Protein AF-A0A5C8LD15-F1 (afdb_monomer_lite)

pLDDT: mean 94.05, std 5.29, range [60.81, 97.75]

Sequence (55 aa):
MTRLYQLFKASTGVSTDTRSIQKGNLFFALSGTNFNGNQFAAKALEAGASYAVID

Structure (mmCIF, N/CA/C/O backbone):
data_AF-A0A5C8LD15-F1
#
_entry.id   AF-A0A5C8LD15-F1
#
loop_
_atom_site.group_PDB
_atom_site.id
_atom_site.type_symbol
_atom_site.label_atom_id
_atom_site.label_alt_id
_atom_site.label_comp_id
_atom_site.label_asym_id
_atom_site.label_entity_id
_atom_site.label_seq_id
_atom_site.pdbx_PDB_ins_code
_atom_site.Cartn_x
_atom_site.Cartn_y
_atom_site.Cartn_z
_atom_site.occupancy
_atom_site.B_iso_or_equiv
_atom_site.auth_seq_id
_atom_site.auth_comp_id
_atom_site.auth_asym_id
_atom_site.auth_atom_id
_atom_site.pdbx_PDB_model_num
ATOM 1 N N . MET A 1 1 ? -20.662 3.886 -7.601 1.00 60.81 1 MET A N 1
ATOM 2 C CA . MET A 1 1 ? -19.382 4.049 -6.872 1.00 60.81 1 MET A CA 1
ATOM 3 C C . MET A 1 1 ? -18.522 2.824 -7.136 1.00 60.81 1 MET A C 1
ATOM 5 O O . MET A 1 1 ? -19.018 1.721 -6.960 1.00 60.81 1 MET A O 1
ATOM 9 N N . THR A 1 2 ? -17.289 2.988 -7.613 1.00 89.31 2 THR A N 1
ATOM 10 C CA . THR A 1 2 ? -16.372 1.878 -7.938 1.00 89.31 2 THR A CA 1
ATOM 11 C C . THR A 1 2 ? -15.860 1.180 -6.672 1.00 89.31 2 THR A C 1
ATOM 13 O O . THR A 1 2 ? -15.651 1.822 -5.642 1.00 89.31 2 THR A O 1
ATOM 16 N N . ARG A 1 3 ? -15.647 -0.145 -6.735 1.00 92.56 3 ARG A N 1
ATOM 17 C CA . ARG A 1 3 ? -15.236 -0.966 -5.577 1.00 92.56 3 ARG A CA 1
ATOM 18 C C . ARG A 1 3 ? -13.920 -0.498 -4.952 1.00 92.56 3 ARG A C 1
ATOM 20 O O . ARG A 1 3 ? -13.833 -0.421 -3.733 1.00 92.56 3 ARG A O 1
ATOM 27 N N . LEU A 1 4 ? -12.946 -0.103 -5.773 1.00 92.81 4 LEU A N 1
ATOM 28 C CA . LEU A 1 4 ? -11.669 0.439 -5.301 1.00 92.81 4 LEU A CA 1
ATOM 29 C C . LEU A 1 4 ? -11.851 1.687 -4.424 1.00 92.81 4 LEU A C 1
ATOM 31 O O . LEU A 1 4 ? -11.227 1.795 -3.375 1.00 92.81 4 LEU A O 1
ATOM 35 N N . TYR A 1 5 ? -12.751 2.598 -4.804 1.00 94.75 5 TYR A N 1
ATOM 36 C CA . TYR A 1 5 ? -13.009 3.813 -4.029 1.00 94.75 5 TYR A CA 1
ATOM 37 C C . TYR A 1 5 ? -13.630 3.509 -2.656 1.00 94.75 5 TYR A C 1
ATOM 39 O O . TYR A 1 5 ? -13.302 4.166 -1.672 1.00 94.75 5 TYR A O 1
ATOM 47 N N . GLN A 1 6 ? -14.485 2.484 -2.562 1.00 95.69 6 GLN A N 1
ATOM 48 C CA . GLN A 1 6 ? -15.016 2.032 -1.270 1.00 95.69 6 GLN A CA 1
ATOM 49 C C . GLN A 1 6 ? -13.911 1.468 -0.369 1.00 95.69 6 GLN A C 1
ATOM 51 O O . GLN A 1 6 ? -13.864 1.800 0.812 1.00 95.69 6 GLN A O 1
ATOM 56 N N . LEU A 1 7 ? -12.997 0.671 -0.932 1.00 95.56 7 LEU A N 1
ATOM 57 C CA . LEU A 1 7 ? -11.852 0.131 -0.195 1.00 95.56 7 LEU A CA 1
ATOM 58 C C . LEU A 1 7 ? -10.907 1.240 0.274 1.00 95.56 7 LEU A C 1
ATOM 60 O O . LEU A 1 7 ? -10.497 1.237 1.428 1.00 95.56 7 LEU A O 1
ATOM 64 N N . PHE A 1 8 ? -10.626 2.224 -0.582 1.00 95.25 8 PHE A N 1
ATOM 65 C CA . PHE A 1 8 ? -9.831 3.392 -0.210 1.00 95.25 8 PHE A CA 1
ATOM 66 C C . PHE A 1 8 ? -10.472 4.171 0.948 1.00 95.25 8 PHE A C 1
ATOM 68 O O . PHE A 1 8 ? -9.797 4.457 1.932 1.00 95.25 8 PHE A O 1
ATOM 75 N N . LYS A 1 9 ? -11.784 4.443 0.891 1.00 95.81 9 LYS A N 1
ATOM 76 C CA . LYS A 1 9 ? -12.504 5.116 1.986 1.00 95.81 9 LYS A CA 1
ATOM 77 C C . LYS A 1 9 ? -12.472 4.351 3.312 1.00 95.81 9 LYS A C 1
ATOM 79 O O . LYS A 1 9 ? -12.574 4.980 4.358 1.00 95.81 9 LYS A O 1
ATOM 84 N N . ALA A 1 10 ? -12.407 3.023 3.263 1.00 95.38 10 ALA A N 1
ATOM 85 C CA . ALA A 1 10 ? -12.327 2.172 4.448 1.00 95.38 10 ALA A CA 1
ATOM 86 C C . ALA A 1 10 ? -10.884 1.959 4.944 1.00 95.38 10 ALA A C 1
ATOM 88 O O . ALA A 1 10 ? -10.692 1.451 6.047 1.00 95.38 10 ALA A O 1
ATOM 89 N N . SER A 1 11 ? -9.881 2.315 4.138 1.00 95.81 11 SER A N 1
ATOM 90 C CA . SER A 1 11 ? -8.466 2.187 4.489 1.00 95.81 11 SER A CA 1
ATOM 91 C C . SER A 1 11 ? -8.003 3.319 5.406 1.00 95.81 11 SER A C 1
ATOM 93 O O . SER A 1 11 ? -8.578 4.407 5.420 1.00 95.81 11 SER A O 1
ATOM 95 N N . THR A 1 12 ? -6.926 3.076 6.148 1.00 96.44 12 THR A N 1
ATOM 96 C CA . THR A 1 12 ? -6.284 4.093 7.000 1.00 96.44 12 THR A CA 1
ATOM 97 C C . THR A 1 12 ? -5.336 5.006 6.221 1.00 96.44 12 THR A C 1
ATOM 99 O O . THR A 1 12 ? -4.906 6.034 6.739 1.00 96.44 12 THR A O 1
ATOM 102 N N . GLY A 1 13 ? -5.021 4.659 4.971 1.00 95.81 13 GLY A N 1
ATOM 103 C CA . GLY A 1 13 ? -4.109 5.404 4.115 1.00 95.81 13 GLY A CA 1
ATOM 104 C C . GLY A 1 13 ? -3.629 4.579 2.927 1.00 95.81 13 GLY A C 1
ATOM 105 O O . GLY A 1 13 ? -4.039 3.436 2.727 1.00 95.81 13 GLY A O 1
ATOM 106 N N . VAL A 1 14 ? -2.733 5.164 2.135 1.00 96.31 14 VAL A N 1
ATOM 107 C CA . VAL A 1 14 ? -2.118 4.519 0.969 1.00 96.31 14 VAL A CA 1
ATOM 108 C C . VAL A 1 14 ? -0.609 4.480 1.147 1.00 96.31 14 VAL A C 1
ATOM 110 O O . VAL A 1 14 ? -0.003 5.450 1.595 1.00 96.31 14 VAL A O 1
ATOM 113 N N . SER A 1 15 ? 0.000 3.362 0.767 1.00 96.38 15 SER A N 1
ATOM 114 C CA . SER A 1 15 ? 1.450 3.189 0.741 1.00 96.38 15 SER A CA 1
ATOM 115 C C . SER A 1 15 ? 1.868 2.506 -0.554 1.00 96.38 15 SER A C 1
ATOM 117 O O . SER A 1 15 ? 1.222 1.574 -1.013 1.00 96.38 15 SER A O 1
ATOM 119 N N . THR A 1 16 ? 2.975 2.941 -1.140 1.00 95.31 16 THR A N 1
ATOM 120 C CA . THR A 1 16 ? 3.578 2.309 -2.328 1.00 95.31 16 THR A CA 1
ATOM 121 C C . THR A 1 16 ? 4.877 1.575 -1.998 1.00 95.31 16 THR A C 1
ATOM 123 O O . THR A 1 16 ? 5.431 0.873 -2.839 1.00 95.31 16 THR A O 1
ATOM 126 N N . ASP A 1 17 ? 5.355 1.701 -0.757 1.00 94.06 17 ASP A N 1
ATOM 127 C CA . ASP A 1 17 ? 6.566 1.060 -0.255 1.00 94.06 17 ASP A CA 1
ATOM 128 C C . ASP A 1 17 ? 6.221 0.115 0.902 1.00 94.06 17 ASP A C 1
ATOM 130 O O . ASP A 1 17 ? 5.647 0.527 1.913 1.00 94.06 17 ASP A O 1
ATOM 134 N N . THR A 1 18 ? 6.582 -1.163 0.758 1.00 93.12 18 THR A N 1
ATOM 135 C CA . THR A 1 18 ? 6.269 -2.206 1.750 1.00 93.12 18 THR A CA 1
ATOM 136 C C . THR A 1 18 ? 6.961 -2.026 3.095 1.00 93.12 18 THR A C 1
ATOM 138 O O . THR A 1 18 ? 6.501 -2.575 4.091 1.00 93.12 18 THR A O 1
ATOM 141 N N . ARG A 1 19 ? 8.043 -1.243 3.157 1.00 93.31 19 ARG A N 1
ATOM 142 C CA . ARG A 1 19 ? 8.788 -0.969 4.395 1.00 93.31 19 ARG A CA 1
ATOM 143 C C . ARG A 1 19 ? 8.101 0.082 5.263 1.00 93.31 19 ARG A C 1
ATOM 145 O O . ARG A 1 19 ? 8.407 0.170 6.444 1.00 93.31 19 ARG A O 1
ATOM 152 N N . SER A 1 20 ? 7.190 0.867 4.688 1.00 95.00 20 SER A N 1
ATOM 153 C CA . SER A 1 20 ? 6.449 1.930 5.379 1.00 95.00 20 SER A CA 1
ATOM 154 C C . SER A 1 20 ? 4.969 1.586 5.587 1.00 95.00 20 SER A C 1
ATOM 156 O O . SER A 1 20 ? 4.176 2.472 5.916 1.00 95.00 20 SER A O 1
ATOM 158 N N . ILE A 1 21 ? 4.575 0.328 5.362 1.00 96.50 21 ILE A N 1
ATOM 159 C CA . ILE A 1 21 ?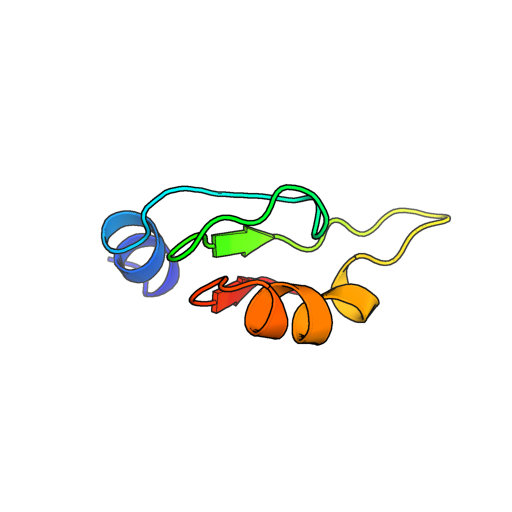 3.190 -0.116 5.535 1.00 96.50 21 ILE A CA 1
ATOM 160 C C . ILE A 1 21 ? 2.779 0.046 6.993 1.00 96.50 21 ILE A C 1
ATOM 162 O O . ILE A 1 2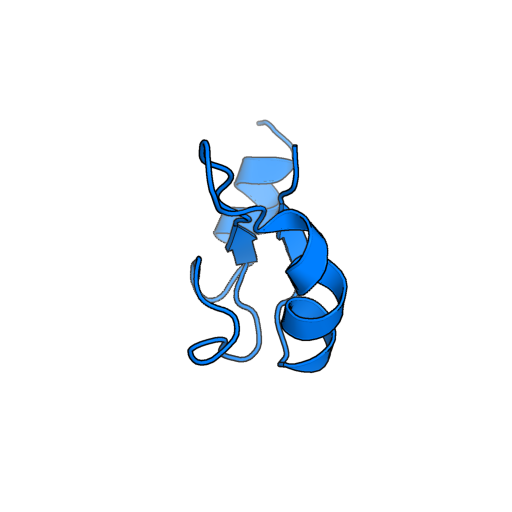1 ? 3.488 -0.358 7.913 1.00 96.50 21 ILE A O 1
ATOM 166 N N . GLN A 1 22 ? 1.598 0.624 7.177 1.00 95.56 22 GLN A N 1
ATOM 167 C CA . GLN A 1 22 ? 0.905 0.648 8.452 1.00 95.56 22 GLN A CA 1
ATOM 168 C C . GLN A 1 22 ? -0.352 -0.215 8.367 1.00 95.56 22 GLN A C 1
ATOM 170 O O . GLN A 1 22 ? -0.873 -0.515 7.287 1.00 95.56 22 GLN A O 1
ATOM 175 N N . LYS A 1 23 ? -0.838 -0.636 9.537 1.00 96.50 23 LYS A N 1
ATOM 176 C CA . LYS A 1 23 ? -2.037 -1.462 9.637 1.00 96.50 23 LYS A CA 1
ATOM 177 C C . LYS A 1 23 ? -3.232 -0.725 9.029 1.00 96.50 23 LYS A C 1
ATOM 179 O O . LYS A 1 23 ? -3.557 0.382 9.455 1.00 96.50 23 LYS A O 1
ATOM 184 N N . GLY A 1 24 ? -3.904 -1.367 8.077 1.00 96.38 24 GLY A N 1
ATOM 185 C CA . GLY A 1 24 ? -5.078 -0.803 7.407 1.00 96.38 24 GLY A CA 1
ATOM 186 C C . GLY A 1 24 ? -4.785 -0.079 6.092 1.00 96.38 24 GLY A C 1
ATOM 187 O O . GLY A 1 24 ? -5.728 0.348 5.422 1.00 96.38 24 GLY A O 1
ATOM 188 N N . ASN A 1 25 ? -3.512 0.061 5.701 1.00 97.75 25 ASN A N 1
ATOM 189 C CA . ASN A 1 25 ? -3.160 0.754 4.466 1.00 97.75 25 ASN A CA 1
ATOM 190 C C . ASN A 1 25 ? -3.585 -0.042 3.227 1.00 97.75 25 ASN A C 1
ATOM 192 O O . ASN A 1 25 ? -3.634 -1.274 3.231 1.00 97.75 25 ASN A O 1
ATOM 196 N N . LEU A 1 26 ? -3.835 0.677 2.136 1.00 97.56 26 LEU A N 1
ATOM 197 C CA . LEU A 1 26 ? -3.858 0.120 0.791 1.00 97.56 26 LEU A CA 1
ATOM 198 C C . LEU A 1 26 ? -2.444 0.171 0.210 1.00 97.56 26 LEU A C 1
ATOM 200 O O . LEU A 1 26 ? -1.856 1.249 0.102 1.00 97.56 26 LEU A O 1
ATOM 204 N N . PHE A 1 27 ? -1.906 -0.978 -0.186 1.00 97.69 27 PHE A N 1
ATOM 205 C CA . PHE A 1 27 ? -0.659 -1.032 -0.935 1.00 97.69 27 PHE A CA 1
ATOM 206 C C . PHE A 1 27 ? -0.928 -0.829 -2.424 1.00 97.69 27 PHE A C 1
ATOM 208 O O . PHE A 1 27 ? -1.765 -1.528 -2.986 1.00 97.69 27 PHE A O 1
ATOM 215 N N . PHE A 1 28 ? -0.218 0.090 -3.069 1.00 96.50 28 PHE A N 1
ATOM 216 C CA . PHE A 1 28 ? -0.225 0.226 -4.526 1.00 96.50 28 PHE A CA 1
ATOM 217 C C . PHE A 1 28 ? 1.132 -0.189 -5.076 1.00 96.50 28 PHE A C 1
ATOM 219 O O . PHE A 1 28 ? 2.142 0.473 -4.832 1.00 96.50 28 PHE A O 1
ATOM 226 N N . ALA A 1 29 ? 1.144 -1.283 -5.828 1.00 96.19 29 ALA A N 1
ATOM 227 C CA . ALA A 1 29 ? 2.330 -1.745 -6.514 1.00 96.19 29 ALA A CA 1
ATOM 228 C C . ALA A 1 29 ? 2.638 -0.820 -7.692 1.00 96.19 29 ALA A C 1
ATOM 2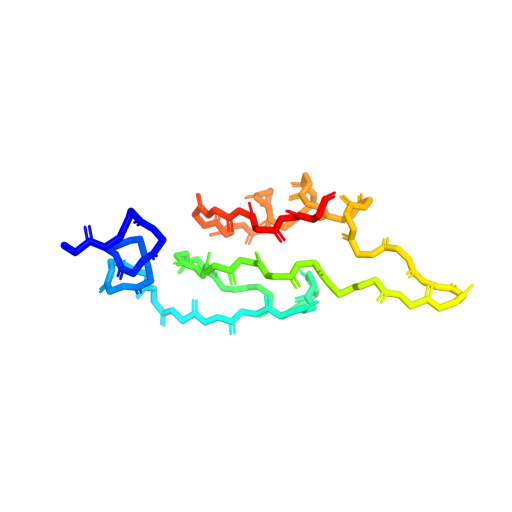30 O O . ALA A 1 29 ? 1.869 -0.713 -8.644 1.00 96.19 29 ALA A O 1
ATOM 231 N N . LEU A 1 30 ? 3.780 -0.142 -7.617 1.00 93.38 30 LEU A N 1
ATOM 232 C CA . LEU A 1 30 ? 4.308 0.622 -8.738 1.00 93.38 30 LEU A CA 1
ATOM 233 C C . LEU A 1 30 ? 5.199 -0.285 -9.584 1.00 93.38 30 LEU A C 1
ATOM 235 O O . LEU A 1 30 ? 6.081 -0.964 -9.057 1.00 93.38 30 LEU A O 1
ATOM 239 N N . SER A 1 31 ? 4.987 -0.259 -10.893 1.00 89.81 31 SER A N 1
ATOM 240 C CA . SER A 1 31 ? 5.762 -1.025 -11.867 1.00 89.81 31 SER A CA 1
ATOM 241 C C . SER A 1 31 ? 6.430 -0.058 -12.839 1.00 89.81 31 SER A C 1
ATOM 243 O O . SER A 1 31 ? 5.807 0.879 -13.332 1.00 89.81 31 SER A O 1
ATOM 245 N N . GLY A 1 32 ? 7.717 -0.263 -13.090 1.00 87.94 32 GLY A N 1
ATOM 246 C CA . GLY A 1 32 ? 8.528 0.520 -14.014 1.00 87.94 32 GLY A CA 1
ATOM 247 C C . GLY A 1 32 ? 9.553 -0.368 -14.711 1.00 87.94 32 GLY A C 1
ATOM 248 O O . GLY A 1 32 ? 9.672 -1.553 -14.418 1.00 87.94 32 GLY A O 1
ATOM 249 N N . THR A 1 33 ? 10.342 0.203 -15.618 1.00 89.88 33 THR A N 1
ATOM 250 C CA . THR A 1 33 ? 11.219 -0.560 -16.527 1.00 89.88 33 THR A CA 1
ATOM 251 C C . THR A 1 33 ? 12.219 -1.485 -15.820 1.00 89.88 33 THR A C 1
ATOM 253 O O . THR A 1 33 ? 12.594 -2.511 -16.371 1.00 89.88 33 THR A O 1
ATOM 256 N N . ASN A 1 34 ? 12.638 -1.141 -14.598 1.00 89.56 34 ASN A N 1
ATOM 257 C CA . ASN A 1 34 ? 13.600 -1.916 -13.801 1.00 89.56 34 ASN A CA 1
ATOM 258 C C . ASN A 1 34 ? 13.025 -2.424 -12.467 1.00 89.56 34 ASN A C 1
ATOM 260 O O . ASN A 1 34 ? 13.764 -2.964 -11.646 1.00 89.56 34 ASN A O 1
ATOM 264 N N . PHE A 1 35 ? 11.736 -2.213 -12.199 1.00 90.19 35 PHE A N 1
ATOM 265 C CA . PHE A 1 35 ? 11.145 -2.509 -10.896 1.00 90.19 35 PHE A CA 1
ATOM 266 C C . PHE A 1 35 ? 9.721 -3.022 -11.052 1.00 90.19 35 PHE A C 1
ATOM 268 O O . PHE A 1 35 ? 8.916 -2.420 -11.753 1.00 90.19 35 PHE A O 1
ATOM 275 N N . ASN A 1 36 ? 9.392 -4.105 -10.356 1.00 91.00 36 ASN A N 1
ATOM 276 C CA . ASN A 1 36 ? 8.042 -4.648 -10.342 1.00 91.00 36 ASN A CA 1
ATOM 277 C C . ASN A 1 36 ? 7.530 -4.732 -8.901 1.00 91.00 36 ASN A C 1
ATOM 279 O O . ASN A 1 36 ? 7.895 -5.646 -8.154 1.00 91.00 36 ASN A O 1
ATOM 283 N N . GLY A 1 37 ? 6.677 -3.769 -8.544 1.00 90.81 37 GLY A N 1
ATOM 284 C CA . GLY A 1 37 ? 6.014 -3.655 -7.251 1.00 90.81 37 GLY A CA 1
ATOM 285 C C . GLY A 1 37 ? 5.092 -4.830 -6.924 1.00 90.81 37 GLY A C 1
ATOM 286 O O . GLY A 1 37 ? 4.891 -5.129 -5.746 1.00 90.81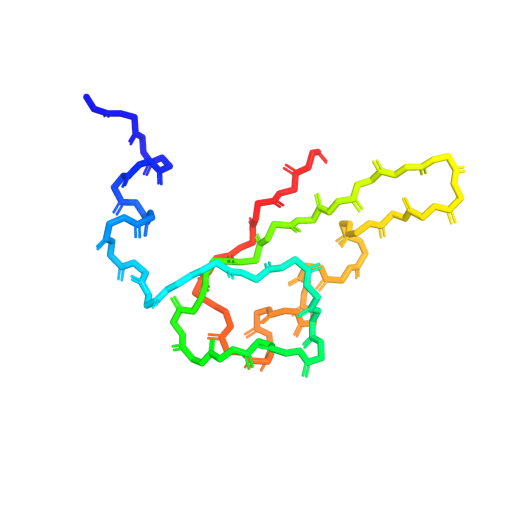 37 GLY A O 1
ATOM 287 N N . ASN A 1 38 ? 4.569 -5.528 -7.939 1.00 93.94 38 ASN A N 1
ATOM 288 C CA . ASN A 1 38 ? 3.612 -6.624 -7.756 1.00 93.94 38 ASN A CA 1
ATOM 289 C C . ASN A 1 38 ? 4.241 -7.780 -6.967 1.00 93.94 38 ASN A C 1
ATOM 291 O O . ASN A 1 38 ? 3.565 -8.437 -6.177 1.00 93.94 38 ASN A O 1
ATOM 295 N N . GLN A 1 39 ? 5.558 -7.968 -7.099 1.00 95.25 39 GLN A N 1
ATOM 296 C CA . GLN A 1 39 ? 6.318 -8.967 -6.338 1.00 95.25 39 GLN A CA 1
ATOM 297 C C . GLN A 1 39 ? 6.254 -8.741 -4.821 1.00 95.25 39 GLN A C 1
ATOM 299 O O . GLN A 1 39 ? 6.464 -9.669 -4.045 1.00 95.25 39 GLN A O 1
ATOM 304 N N . PHE A 1 40 ? 5.946 -7.519 -4.383 1.00 95.25 40 PHE A N 1
ATOM 305 C CA . PHE A 1 40 ? 5.871 -7.164 -2.971 1.00 95.25 40 PHE A CA 1
ATOM 306 C C . PHE A 1 40 ? 4.440 -7.155 -2.422 1.00 95.25 40 PHE A C 1
ATOM 308 O O . PHE A 1 40 ? 4.257 -6.852 -1.246 1.00 95.25 40 PHE A O 1
ATOM 315 N N . ALA A 1 41 ? 3.428 -7.511 -3.219 1.00 95.88 41 ALA A N 1
ATOM 316 C CA . ALA A 1 41 ? 2.034 -7.500 -2.779 1.00 95.88 41 ALA A CA 1
ATOM 317 C C . ALA A 1 41 ? 1.798 -8.407 -1.562 1.00 95.88 41 ALA A C 1
ATOM 319 O O . ALA A 1 41 ? 1.211 -7.967 -0.576 1.00 95.88 41 ALA A O 1
ATOM 320 N N . ALA A 1 42 ? 2.324 -9.638 -1.590 1.00 96.44 42 ALA A N 1
ATOM 321 C CA . ALA A 1 42 ? 2.230 -10.563 -0.458 1.00 96.44 42 ALA A CA 1
ATOM 322 C C . ALA A 1 42 ? 2.877 -9.969 0.802 1.00 96.44 42 ALA A C 1
ATOM 324 O O . ALA A 1 42 ? 2.238 -9.875 1.847 1.00 96.44 42 ALA A O 1
ATOM 325 N N . LYS A 1 43 ? 4.099 -9.441 0.661 1.00 96.50 43 LYS A N 1
ATOM 326 C 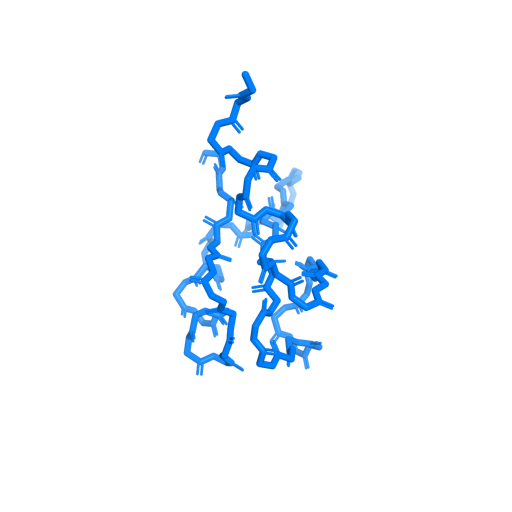CA . LYS A 1 43 ? 4.829 -8.793 1.755 1.00 96.50 43 LYS A CA 1
ATOM 327 C C . LYS A 1 43 ? 4.079 -7.590 2.333 1.00 96.50 43 LYS A C 1
ATOM 329 O O . LYS A 1 43 ? 4.130 -7.358 3.535 1.00 96.50 43 LYS A O 1
ATOM 334 N N . ALA A 1 44 ? 3.388 -6.816 1.499 1.00 96.94 44 ALA A N 1
ATOM 335 C CA . ALA A 1 44 ? 2.593 -5.682 1.954 1.00 96.94 44 ALA A CA 1
ATOM 336 C C . ALA A 1 44 ? 1.421 -6.125 2.840 1.00 96.94 44 ALA A C 1
ATOM 338 O O . ALA A 1 44 ? 1.161 -5.506 3.872 1.00 96.94 44 ALA A O 1
ATOM 339 N N . LEU A 1 45 ? 0.740 -7.208 2.457 1.00 96.69 45 LEU A N 1
ATOM 340 C CA . LEU A 1 45 ? -0.345 -7.792 3.247 1.00 96.69 45 LEU A CA 1
ATOM 341 C C . LEU A 1 45 ? 0.181 -8.336 4.580 1.00 96.69 45 LEU A C 1
ATOM 343 O O . LEU A 1 45 ? -0.393 -8.040 5.626 1.00 96.69 45 LEU A O 1
ATOM 347 N N . GLU A 1 46 ? 1.313 -9.044 4.563 1.00 97.00 46 GLU A N 1
ATOM 348 C CA . GLU A 1 46 ? 1.977 -9.523 5.784 1.00 97.00 46 GLU A CA 1
ATOM 349 C C . GLU A 1 46 ? 2.403 -8.372 6.710 1.00 97.00 46 GLU A C 1
ATOM 351 O O . GLU A 1 46 ? 2.308 -8.488 7.930 1.00 97.00 46 GLU A O 1
ATOM 356 N N . ALA A 1 47 ? 2.808 -7.231 6.145 1.00 96.31 47 ALA A N 1
ATOM 357 C CA . ALA A 1 47 ? 3.159 -6.027 6.896 1.00 96.31 47 ALA A CA 1
ATOM 358 C C . ALA A 1 47 ? 1.939 -5.269 7.468 1.00 96.31 47 ALA A C 1
ATOM 360 O O . ALA A 1 47 ? 2.112 -4.310 8.221 1.00 96.31 47 ALA A O 1
ATOM 361 N N . GLY A 1 48 ? 0.710 -5.688 7.149 1.00 96.19 48 GLY A N 1
ATOM 362 C CA . GLY A 1 48 ? -0.524 -5.134 7.713 1.00 96.19 48 GLY A CA 1
ATOM 363 C C . GLY A 1 48 ? -1.373 -4.308 6.747 1.00 96.19 48 GLY A C 1
ATOM 364 O O . GLY A 1 48 ? -2.359 -3.702 7.183 1.00 96.19 48 GLY A O 1
ATOM 365 N N . ALA A 1 49 ? -1.045 -4.286 5.454 1.00 97.69 49 ALA A N 1
ATOM 366 C CA . ALA A 1 49 ? -1.938 -3.718 4.453 1.00 97.69 49 ALA A CA 1
ATOM 367 C C . ALA A 1 49 ? -3.252 -4.505 4.413 1.00 97.69 49 ALA A C 1
ATOM 369 O O . ALA A 1 49 ? -3.259 -5.734 4.459 1.00 97.69 49 ALA A O 1
ATOM 370 N N . SER A 1 50 ? -4.377 -3.807 4.287 1.00 97.44 50 SER A N 1
ATOM 371 C CA . SER A 1 50 ? -5.674 -4.470 4.127 1.00 97.44 50 SER A CA 1
ATOM 372 C C . SER A 1 50 ? -5.868 -5.023 2.722 1.00 97.44 50 SER A C 1
ATOM 374 O O . SER A 1 50 ? -6.512 -6.055 2.557 1.00 97.44 50 SER A O 1
ATOM 376 N N . TYR A 1 51 ? -5.325 -4.337 1.715 1.00 97.12 51 TYR A N 1
ATOM 377 C CA . TYR A 1 51 ? -5.420 -4.738 0.315 1.00 97.12 51 TYR A CA 1
ATOM 378 C C . TYR A 1 51 ? -4.172 -4.298 -0.448 1.00 97.12 51 TYR A C 1
ATOM 380 O O . TYR A 1 51 ? -3.552 -3.292 -0.103 1.00 97.12 51 TYR A O 1
ATOM 388 N N . ALA A 1 52 ? -3.854 -5.028 -1.514 1.00 96.81 52 ALA A N 1
ATOM 389 C CA . ALA A 1 52 ? -2.831 -4.675 -2.488 1.00 96.81 52 ALA A CA 1
ATOM 390 C C . ALA A 1 52 ? -3.483 -4.468 -3.861 1.00 96.81 52 ALA A C 1
ATOM 392 O O . ALA A 1 52 ? -4.262 -5.305 -4.315 1.00 96.81 52 ALA A O 1
ATOM 393 N N . VAL A 1 53 ? -3.167 -3.350 -4.504 1.00 95.56 53 VAL A N 1
ATOM 394 C CA . VAL A 1 53 ? -3.540 -3.029 -5.880 1.00 95.56 53 VAL A CA 1
ATOM 395 C C . VAL A 1 53 ? -2.322 -3.305 -6.748 1.00 95.56 53 VAL A C 1
ATOM 397 O O . VAL A 1 53 ? -1.275 -2.689 -6.549 1.00 95.56 53 VAL A O 1
ATOM 400 N N . ILE A 1 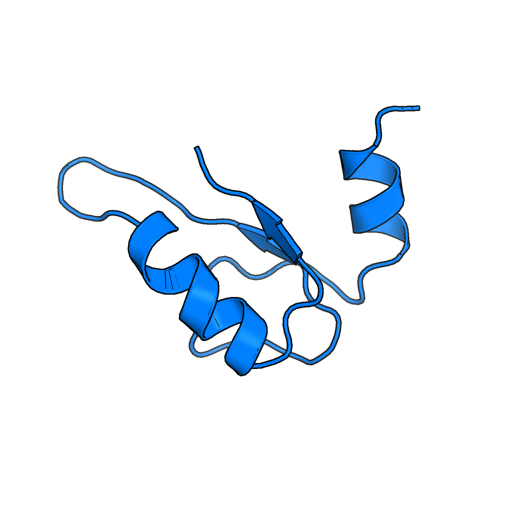54 ? -2.470 -4.254 -7.665 1.00 93.81 54 ILE A N 1
ATOM 401 C CA . ILE A 1 54 ? -1.454 -4.684 -8.627 1.00 93.81 54 ILE A CA 1
ATOM 402 C C . ILE A 1 54 ? -2.004 -4.530 -10.047 1.00 93.81 54 ILE A C 1
ATOM 404 O O . ILE A 1 54 ? -3.226 -4.515 -10.218 1.00 93.81 54 ILE A O 1
ATOM 408 N N . ASP A 1 55 ? -1.099 -4.409 -11.016 1.00 85.44 55 ASP A N 1
ATOM 409 C CA . ASP A 1 55 ? -1.396 -4.508 -12.456 1.00 85.44 55 ASP A CA 1
ATOM 410 C C . ASP A 1 55 ? -1.395 -5.970 -12.925 1.00 85.44 55 ASP A C 1
ATOM 412 O O . ASP A 1 55 ? -0.468 -6.706 -12.496 1.00 85.44 55 ASP A O 1
#

Secondary structure (DSSP, 8-state):
--HHHHHHHHSSEEES-GGG--TTEEEE--EETTEEGGGGHHHHHHTT-SEEE--

Radius of gyration: 10.8 Å; chains: 1; bounding box: 33×16×26 Å

Foldseek 3Di:
DDPVVVLCVQAPEEDQDLVPADARYEHEFDDDPPDTRVVCQVSSVVSHHPHYDHD